Protein AF-A0A242MRD8-F1 (afdb_monomer)

Sequence (69 aa):
MTGDTVLSAILLTTRRVRNTEFSGEPRAGFCLMGACQDCWVQLEDGTRIRACSTIIKDGMRIQTRPIEA

InterPro domains:
  IPR036010 2Fe-2S ferredoxin-like superfamily [SSF54292] (3-65)
  IPR042204 2Fe-2S iron-sulfur cluster binding domain, N-terminal [G3DSA:3.10.20.440] (1-68)

Nearest PDB structures (foldseek):
  6gm0-assembly1_A  TM=6.838E-01  e=2.983E-02  Clostridium pasteurianum
  6n59-assembly1_A  TM=6.738E-01  e=2.614E-02  Clostridium pasteurianum
  7qhf-assembly1_A  TM=6.289E-01  e=3.635E-02  Clostridium pasteurianum
  6gly-assembly2_B  TM=6.219E-01  e=3.883E-02  Clostridium pasteurianum
  6gm2-assembly1_A  TM=6.821E-01  e=6.581E-02  Clostridium pasteurianum

pLDDT: mean 91.24, std 9.34, range [50.41, 97.62]

Secondary structure (DSSP, 8-state):
-TT-BHHHHHHHH-S-SEE-TTT--EE---SSSSTTSTTEEEETTS-EEETTTSBP-TT--EESSPPP-

Solvent-accessible surface area (backbone atoms only — not comparable to full-atom values): 4208 Å² total; per-residue (Å²): 112,88,87,35,30,36,38,58,58,43,55,77,77,38,90,53,31,22,58,42,93,87,75,62,48,76,29,53,50,84,66,67,72,66,79,71,69,33,30,49,34,29,35,82,89,65,52,75,45,52,22,48,76,37,68,49,57,90,87,70,53,77,35,55,60,83,81,83,131

Radius of gyration: 11.35 Å; Cα contacts (8 Å, |Δi|>4): 122; chains: 1; bounding box: 26×21×32 Å

Foldseek 3Di:
DFPDFLLVVVVVVDPAQEADPPPRHGASDDPLPCPVVRQWWAWPVRDIDRRSPHTDDPPTHIGSYDDDD

Organism: Caballeronia sordidicola (NCBI:txid196367)

Structure (mmCIF, N/CA/C/O backbone):
data_AF-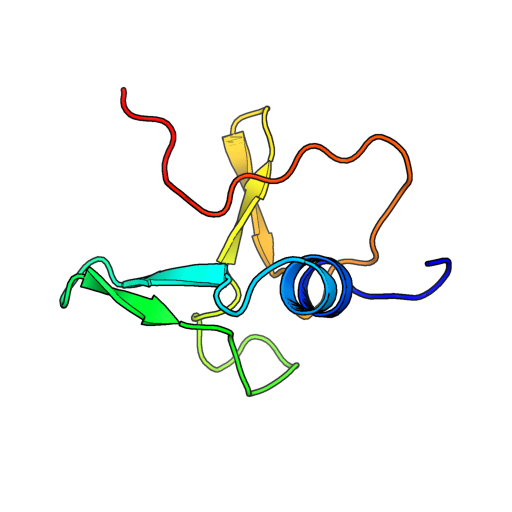A0A242MRD8-F1
#
_entry.id   AF-A0A242MRD8-F1
#
loop_
_atom_site.group_PDB
_atom_site.id
_atom_site.type_symbol
_atom_site.label_atom_id
_atom_site.label_alt_id
_atom_site.label_comp_id
_atom_site.label_asym_id
_atom_site.label_entity_id
_atom_site.label_seq_id
_atom_site.pdbx_PDB_ins_code
_atom_site.Cartn_x
_atom_site.Cartn_y
_atom_site.Cartn_z
_atom_site.occupancy
_atom_site.B_iso_or_equiv
_atom_site.auth_seq_id
_atom_site.auth_comp_id
_atom_site.auth_asym_id
_atom_site.auth_atom_id
_atom_site.pdbx_PDB_model_num
ATOM 1 N N . MET A 1 1 ? -4.022 -8.539 13.523 1.00 62.47 1 MET A N 1
ATOM 2 C CA . MET A 1 1 ? -3.286 -7.528 12.731 1.00 62.47 1 MET A CA 1
ATOM 3 C C . MET A 1 1 ? -3.527 -6.108 13.262 1.00 62.47 1 MET A C 1
ATOM 5 O O . MET A 1 1 ? -3.457 -5.146 12.510 1.00 62.47 1 MET A O 1
ATOM 9 N N . THR A 1 2 ? -3.835 -5.930 14.554 1.00 75.88 2 THR A N 1
ATOM 10 C CA . THR A 1 2 ? -4.051 -4.588 15.120 1.00 75.88 2 THR A CA 1
ATOM 11 C C . THR A 1 2 ? -2.709 -3.872 15.230 1.00 75.88 2 THR A C 1
ATOM 13 O O . THR A 1 2 ? -1.805 -4.389 15.877 1.00 75.88 2 THR A O 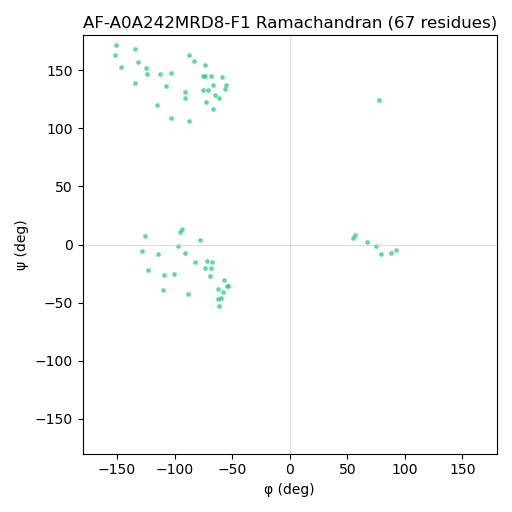1
ATOM 16 N N . GLY A 1 3 ? -2.586 -2.703 14.598 1.00 85.69 3 GLY A N 1
ATOM 17 C CA . GLY A 1 3 ? -1.341 -1.924 14.560 1.00 85.69 3 GLY A CA 1
ATOM 18 C C . GLY A 1 3 ? -0.441 -2.205 13.353 1.00 85.69 3 GLY A C 1
ATOM 19 O O . GLY A 1 3 ? 0.544 -1.497 13.167 1.00 85.69 3 GLY A O 1
ATOM 20 N N . ASP A 1 4 ? -0.795 -3.174 12.505 1.00 94.56 4 ASP A N 1
ATOM 21 C CA . ASP A 1 4 ? -0.088 -3.422 11.250 1.00 94.56 4 ASP A CA 1
ATOM 22 C C . ASP A 1 4 ? -0.399 -2.354 10.196 1.00 94.56 4 ASP A C 1
ATOM 24 O O . ASP A 1 4 ? -1.468 -1.733 10.175 1.00 94.56 4 ASP A O 1
ATOM 28 N N . THR A 1 5 ? 0.532 -2.171 9.264 1.00 97.25 5 THR A N 1
ATOM 29 C CA . THR A 1 5 ? 0.269 -1.378 8.062 1.00 97.25 5 THR A CA 1
ATOM 30 C C . THR A 1 5 ? -0.423 -2.237 7.012 1.00 97.25 5 THR A C 1
ATOM 32 O O . THR A 1 5 ? -0.293 -3.461 6.980 1.00 97.25 5 THR A O 1
ATOM 35 N N . VAL A 1 6 ? -1.117 -1.588 6.084 1.00 97.00 6 VAL A N 1
ATOM 36 C CA . VAL A 1 6 ? -1.638 -2.239 4.880 1.00 97.00 6 VAL A CA 1
ATOM 37 C C . VAL A 1 6 ? -0.506 -2.947 4.121 1.00 97.00 6 VAL A C 1
ATOM 39 O O . VAL A 1 6 ? -0.711 -4.038 3.598 1.00 97.00 6 VAL A O 1
ATOM 42 N N . LEU A 1 7 ? 0.707 -2.383 4.109 1.00 97.00 7 LEU A N 1
ATOM 43 C CA . LEU A 1 7 ? 1.873 -3.005 3.487 1.00 97.00 7 LEU A CA 1
ATOM 44 C C . LEU A 1 7 ? 2.228 -4.347 4.136 1.00 97.00 7 LEU A C 1
ATOM 46 O O . LEU A 1 7 ? 2.348 -5.339 3.420 1.00 97.00 7 LEU A O 1
ATOM 50 N N . SER A 1 8 ? 2.391 -4.397 5.463 1.00 95.88 8 SER A N 1
ATOM 51 C CA . SER A 1 8 ? 2.721 -5.659 6.141 1.00 95.88 8 SER A CA 1
ATOM 52 C C . SER A 1 8 ? 1.606 -6.688 5.963 1.00 95.88 8 SER A C 1
ATOM 54 O O . SER A 1 8 ? 1.894 -7.851 5.692 1.00 95.88 8 SER A O 1
ATOM 56 N N . ALA A 1 9 ? 0.343 -6.257 5.991 1.00 95.50 9 ALA A N 1
ATOM 57 C CA . ALA A 1 9 ? -0.797 -7.128 5.727 1.00 95.50 9 ALA A CA 1
ATOM 58 C C . ALA A 1 9 ? -0.760 -7.763 4.324 1.00 95.50 9 ALA A C 1
ATOM 60 O O . ALA A 1 9 ? -0.932 -8.975 4.185 1.00 95.50 9 ALA A O 1
ATOM 61 N N . ILE A 1 10 ? -0.478 -6.970 3.286 1.00 95.62 10 ILE A N 1
ATOM 62 C CA . ILE A 1 10 ? -0.315 -7.479 1.918 1.00 95.62 10 ILE A CA 1
ATOM 63 C C . ILE A 1 10 ? 0.867 -8.447 1.856 1.00 95.62 10 ILE A C 1
ATOM 65 O O . ILE A 1 10 ? 0.727 -9.544 1.322 1.00 95.62 10 ILE A O 1
ATOM 69 N N . LEU A 1 11 ? 2.016 -8.081 2.433 1.00 94.88 11 LEU A N 1
ATOM 70 C CA . LEU A 1 11 ? 3.235 -8.886 2.331 1.00 94.88 11 LEU A CA 1
ATOM 71 C C . LEU A 1 11 ? 3.171 -10.231 3.072 1.00 94.88 11 LEU A C 1
ATOM 73 O O . LEU A 1 11 ? 3.904 -11.156 2.724 1.00 94.88 11 LEU A O 1
ATOM 77 N N . LEU A 1 12 ? 2.264 -10.370 4.041 1.00 94.31 12 LEU A N 1
ATOM 78 C CA . LEU A 1 12 ? 1.957 -11.652 4.681 1.00 94.31 12 LEU A CA 1
ATOM 79 C C . LEU A 1 12 ? 1.146 -12.600 3.782 1.00 94.31 12 LEU A C 1
ATOM 81 O O . LEU A 1 12 ? 1.149 -13.805 4.013 1.00 94.31 12 LEU A O 1
ATOM 85 N N . THR A 1 13 ? 0.465 -12.078 2.758 1.00 91.44 13 THR A N 1
ATOM 86 C CA . THR A 1 13 ? -0.401 -12.863 1.856 1.00 91.44 13 THR A CA 1
ATOM 87 C C . THR A 1 13 ? 0.173 -13.017 0.446 1.00 91.44 13 THR A C 1
ATOM 89 O O . THR A 1 13 ? -0.114 -13.994 -0.242 1.00 91.44 13 THR A O 1
ATOM 92 N N . THR A 1 14 ? 1.013 -12.082 -0.003 1.00 91.44 14 THR A N 1
ATOM 93 C CA . THR A 1 14 ? 1.634 -12.067 -1.335 1.00 91.44 14 THR A CA 1
ATOM 94 C C . THR A 1 14 ? 2.983 -11.349 -1.301 1.00 91.44 14 THR A C 1
AT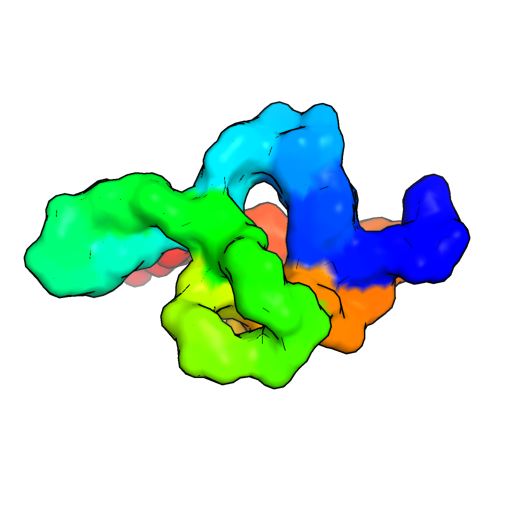OM 96 O O . THR A 1 14 ? 3.274 -10.601 -0.384 1.00 91.44 14 THR A O 1
ATOM 99 N N . ARG A 1 15 ? 3.837 -11.525 -2.315 1.00 89.25 15 ARG A N 1
ATOM 100 C CA . ARG A 1 15 ? 5.182 -10.908 -2.353 1.00 89.25 15 ARG A CA 1
ATOM 101 C C . ARG A 1 15 ? 5.263 -9.579 -3.113 1.00 89.25 15 ARG A C 1
ATOM 103 O O . ARG A 1 15 ? 6.359 -9.111 -3.411 1.00 89.25 15 ARG A O 1
ATOM 110 N N . ARG A 1 16 ? 4.126 -8.986 -3.483 1.00 92.94 16 ARG A N 1
ATOM 111 C CA . ARG A 1 16 ? 4.060 -7.743 -4.270 1.00 92.94 16 ARG A CA 1
ATOM 112 C C . ARG A 1 16 ? 2.856 -6.892 -3.892 1.00 92.94 16 ARG A C 1
ATOM 114 O O . ARG A 1 16 ? 1.826 -7.423 -3.497 1.00 92.94 16 ARG A O 1
ATOM 121 N N . VAL A 1 17 ? 2.995 -5.586 -4.084 1.00 95.12 17 VAL A N 1
ATOM 122 C CA . VAL A 1 17 ? 1.994 -4.555 -3.777 1.00 95.12 17 VAL A CA 1
ATOM 123 C C . VAL A 1 17 ? 1.409 -3.941 -5.043 1.00 95.12 17 VAL A C 1
ATOM 125 O O . VAL A 1 17 ? 0.209 -3.703 -5.096 1.00 95.12 17 VAL A O 1
ATOM 128 N N . ARG A 1 18 ? 2.237 -3.716 -6.067 1.00 93.06 18 ARG A N 1
ATOM 129 C CA . ARG A 1 18 ? 1.802 -3.216 -7.377 1.00 93.06 18 ARG A CA 1
ATOM 130 C C . ARG A 1 18 ? 2.711 -3.714 -8.493 1.00 93.06 18 ARG A C 1
ATOM 132 O O . ARG A 1 18 ? 3.793 -4.238 -8.229 1.00 93.06 18 ARG A O 1
ATOM 139 N N . ASN A 1 19 ? 2.307 -3.459 -9.730 1.00 91.81 19 ASN A N 1
ATOM 140 C CA . ASN A 1 19 ? 3.197 -3.452 -10.886 1.00 91.81 19 ASN A CA 1
ATOM 141 C C . ASN A 1 19 ? 3.492 -1.991 -11.280 1.00 91.81 19 ASN A C 1
ATOM 143 O O . ASN A 1 19 ? 2.661 -1.100 -11.056 1.00 91.81 19 ASN A O 1
ATOM 147 N N . THR A 1 20 ? 4.691 -1.720 -11.798 1.00 87.75 20 THR A N 1
ATOM 148 C CA . THR A 1 20 ? 5.035 -0.383 -12.310 1.00 87.75 20 THR A CA 1
ATOM 149 C C . THR A 1 20 ? 4.330 -0.127 -13.640 1.00 87.75 20 THR A C 1
ATOM 151 O O . THR A 1 20 ? 4.183 -1.031 -14.457 1.00 87.75 20 THR A O 1
ATOM 154 N N . GLU A 1 21 ? 3.929 1.118 -13.880 1.00 84.94 21 GLU A N 1
ATOM 155 C CA . GLU A 1 21 ? 3.290 1.525 -15.144 1.00 84.94 21 GLU A CA 1
ATOM 156 C C . GLU A 1 21 ? 4.279 1.499 -16.322 1.00 84.94 21 GLU A C 1
ATOM 158 O O . GLU A 1 21 ? 3.881 1.284 -17.459 1.00 84.94 21 GLU A O 1
ATOM 163 N N . PHE A 1 22 ? 5.575 1.682 -16.044 1.00 83.88 22 PHE A N 1
ATOM 164 C CA . PHE A 1 22 ? 6.613 1.794 -17.072 1.00 83.88 22 PHE A CA 1
ATOM 165 C C . PHE A 1 22 ? 7.205 0.453 -17.501 1.00 83.88 22 PHE A C 1
ATOM 167 O O . PHE A 1 22 ? 7.455 0.248 -18.682 1.00 83.88 22 PHE 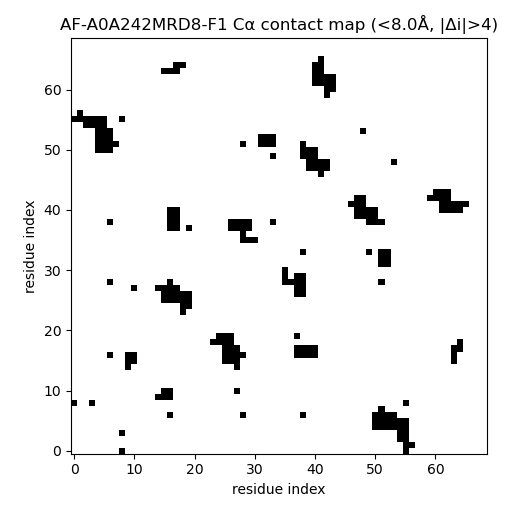A O 1
ATOM 174 N N . SER A 1 23 ? 7.478 -0.446 -16.550 1.00 89.62 23 SER A N 1
ATOM 175 C CA . SER A 1 23 ? 8.166 -1.712 -16.834 1.00 89.62 23 SER A CA 1
ATOM 176 C C . SER A 1 23 ? 7.294 -2.940 -16.592 1.00 89.62 23 SER A C 1
ATOM 178 O O . SER A 1 23 ? 7.725 -4.045 -16.890 1.00 89.62 23 SER A O 1
ATOM 180 N N . GLY A 1 24 ? 6.104 -2.785 -16.002 1.00 89.31 24 GLY A N 1
ATOM 181 C CA . GLY A 1 24 ? 5.244 -3.908 -15.625 1.00 89.31 24 GLY A CA 1
ATOM 182 C C . GLY A 1 24 ? 5.814 -4.783 -14.505 1.00 89.31 24 GLY A C 1
ATOM 183 O O . GLY A 1 24 ? 5.184 -5.763 -14.114 1.00 89.31 24 GLY A O 1
ATOM 184 N N . GLU A 1 25 ? 6.976 -4.438 -13.951 1.00 92.38 25 GLU A N 1
ATOM 185 C CA . GLU A 1 25 ? 7.665 -5.256 -12.955 1.00 92.38 25 GLU A CA 1
ATOM 186 C C . GLU A 1 25 ? 6.978 -5.150 -11.587 1.00 92.38 25 GLU A C 1
ATOM 188 O O . GLU A 1 25 ? 6.501 -4.069 -11.214 1.00 92.38 25 GLU A O 1
ATOM 193 N N . PRO A 1 26 ? 6.941 -6.236 -10.795 1.00 93.75 26 PRO A N 1
ATOM 194 C CA . PRO A 1 26 ? 6.352 -6.202 -9.472 1.00 93.75 26 PRO A CA 1
ATOM 195 C C . PRO A 1 26 ? 7.191 -5.345 -8.518 1.00 93.75 26 PRO A C 1
ATOM 197 O O . PRO A 1 26 ? 8.426 -5.317 -8.564 1.00 93.75 26 PRO A O 1
ATOM 200 N N . ARG A 1 27 ? 6.503 -4.657 -7.611 1.00 94.81 27 ARG A N 1
ATOM 201 C CA . ARG A 1 27 ? 7.095 -3.846 -6.548 1.00 94.81 27 ARG A CA 1
ATOM 202 C C . ARG A 1 27 ? 6.396 -4.119 -5.230 1.00 94.81 27 ARG A C 1
ATOM 204 O O . ARG A 1 27 ? 5.177 -4.261 -5.187 1.00 94.81 27 ARG A O 1
ATOM 211 N N . ALA A 1 28 ? 7.181 -4.201 -4.162 1.00 93.38 28 ALA A N 1
ATOM 212 C CA . ALA A 1 28 ? 6.688 -4.394 -2.800 1.00 93.38 28 ALA A CA 1
ATOM 213 C C . ALA A 1 28 ? 6.645 -3.083 -1.996 1.00 93.38 28 ALA A C 1
ATOM 215 O O . ALA A 1 28 ? 5.851 -2.960 -1.079 1.00 93.38 28 ALA A O 1
ATOM 216 N N . GLY A 1 29 ? 7.470 -2.089 -2.340 1.00 93.81 29 GLY A N 1
ATOM 217 C CA . GLY A 1 29 ? 7.729 -0.938 -1.475 1.00 93.81 29 GLY A CA 1
ATOM 218 C C . GLY A 1 29 ? 8.701 -1.298 -0.347 1.00 93.81 29 GLY A C 1
ATOM 219 O O . GLY A 1 29 ? 8.476 -2.235 0.409 1.00 93.81 29 GLY A O 1
ATOM 220 N N . PHE A 1 30 ? 9.804 -0.555 -0.247 1.00 94.38 30 PHE A N 1
ATOM 221 C CA . PHE A 1 30 ? 10.914 -0.891 0.660 1.00 94.38 30 PHE A CA 1
ATOM 222 C C . PHE A 1 30 ? 11.254 0.218 1.665 1.00 94.38 30 PHE A C 1
ATOM 224 O O . PHE A 1 30 ? 11.853 -0.050 2.696 1.00 94.38 30 PHE A O 1
ATOM 231 N N . CYS A 1 31 ? 10.889 1.472 1.374 1.00 96.69 31 CYS A N 1
ATOM 232 C CA . CYS A 1 31 ? 11.360 2.619 2.161 1.00 96.69 31 CYS A CA 1
ATOM 233 C C . CYS A 1 31 ? 10.574 2.881 3.454 1.00 96.69 31 CYS A C 1
ATOM 235 O O . CYS A 1 31 ? 11.011 3.693 4.257 1.00 96.69 31 CYS A O 1
ATOM 237 N N . LEU A 1 32 ? 9.382 2.292 3.612 1.00 95.00 32 LEU A N 1
ATOM 238 C CA . LEU A 1 32 ? 8.468 2.497 4.753 1.00 95.00 32 LEU A CA 1
ATOM 239 C C . LEU A 1 32 ? 8.055 3.958 5.056 1.00 95.00 32 LEU A C 1
ATOM 241 O O . LEU A 1 32 ? 7.323 4.206 6.004 1.00 95.00 32 LEU A O 1
ATOM 245 N N . MET A 1 33 ? 8.453 4.920 4.222 1.00 96.06 33 MET A N 1
ATOM 246 C CA . MET A 1 33 ? 8.198 6.359 4.399 1.00 96.06 33 MET A CA 1
ATOM 247 C C . MET A 1 33 ? 7.524 7.005 3.178 1.00 96.06 33 MET A C 1
ATOM 249 O O . MET A 1 33 ? 7.417 8.222 3.073 1.00 96.06 33 MET A O 1
ATOM 253 N N . GLY A 1 34 ? 7.115 6.193 2.200 1.00 95.38 34 GLY A N 1
ATOM 254 C CA . GLY A 1 34 ? 6.472 6.645 0.965 1.00 95.38 34 GLY A CA 1
ATOM 255 C C . GLY A 1 34 ? 7.410 7.204 -0.111 1.00 95.38 34 GLY A C 1
ATOM 256 O O . GLY A 1 34 ? 6.953 7.389 -1.232 1.00 95.38 34 GLY A O 1
ATOM 257 N N . ALA A 1 35 ? 8.700 7.407 0.170 1.00 96.50 35 ALA A N 1
ATOM 258 C CA . ALA A 1 35 ? 9.670 7.971 -0.776 1.00 96.50 35 ALA A CA 1
ATOM 259 C C . ALA A 1 35 ? 9.810 7.161 -2.081 1.00 96.50 35 ALA A C 1
ATOM 261 O O . ALA A 1 35 ? 9.843 7.743 -3.158 1.00 96.50 35 ALA A O 1
ATOM 262 N N . CYS A 1 36 ? 9.814 5.824 -2.001 1.00 95.00 36 CYS A N 1
ATOM 263 C CA . CYS A 1 36 ? 9.977 4.945 -3.168 1.00 95.00 36 CYS A CA 1
ATOM 264 C C . CYS A 1 36 ? 8.808 4.966 -4.169 1.00 95.00 36 CYS A C 1
ATOM 266 O O . CYS A 1 36 ? 8.956 4.433 -5.257 1.00 95.00 36 CYS A O 1
ATOM 268 N N . GLN A 1 37 ? 7.636 5.505 -3.804 1.00 93.69 37 GLN A N 1
ATOM 269 C CA . GLN A 1 37 ? 6.403 5.479 -4.621 1.00 93.69 37 GLN A CA 1
ATOM 270 C C . GLN A 1 37 ? 5.894 4.083 -5.044 1.00 93.69 37 GLN A C 1
ATOM 272 O O . GLN A 1 37 ? 4.915 3.954 -5.780 1.00 93.69 37 GLN A O 1
ATOM 277 N N . ASP A 1 38 ? 6.484 3.020 -4.514 1.00 95.06 38 ASP A N 1
ATOM 278 C CA . ASP A 1 38 ? 6.131 1.645 -4.857 1.00 95.06 38 ASP A CA 1
ATOM 279 C C . ASP A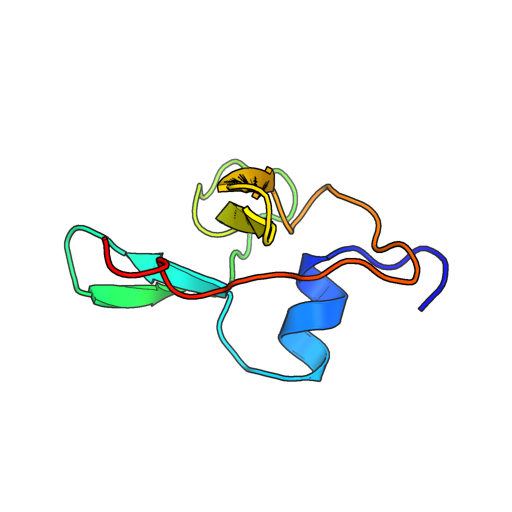 1 38 ? 5.044 1.046 -3.951 1.00 95.06 38 ASP A C 1
ATOM 281 O O . ASP A 1 38 ? 4.544 -0.039 -4.226 1.00 95.06 38 ASP A O 1
ATOM 285 N N . CYS A 1 39 ? 4.652 1.747 -2.879 1.00 95.81 39 CYS A N 1
ATOM 286 C CA . CYS A 1 39 ? 3.681 1.256 -1.893 1.00 95.81 39 CYS A CA 1
ATOM 287 C C . CYS A 1 39 ? 2.226 1.687 -2.184 1.00 95.81 39 CYS A C 1
ATOM 289 O O . CYS A 1 39 ? 1.374 1.599 -1.304 1.00 95.81 39 CYS A O 1
ATOM 291 N N . TRP A 1 40 ? 1.927 2.204 -3.381 1.00 95.44 40 TRP A N 1
ATOM 292 C CA . TRP A 1 40 ? 0.569 2.626 -3.742 1.00 95.44 40 TRP A CA 1
ATOM 293 C C . TRP A 1 40 ? -0.342 1.431 -4.030 1.00 95.44 40 TRP A C 1
ATOM 295 O O . TRP A 1 40 ? 0.019 0.559 -4.816 1.00 95.44 40 TRP A O 1
ATOM 305 N N . VAL A 1 41 ? -1.540 1.454 -3.447 1.00 95.56 41 VAL A N 1
ATOM 306 C CA . VAL A 1 41 ? -2.649 0.524 -3.724 1.00 95.56 41 VAL A CA 1
ATOM 307 C C . VAL A 1 41 ? -3.956 1.297 -3.868 1.00 95.56 41 VAL A C 1
ATOM 309 O O . VAL A 1 41 ? -4.015 2.488 -3.540 1.00 95.56 41 VAL A O 1
ATOM 312 N N . GLN A 1 42 ? -4.996 0.621 -4.348 1.00 95.62 42 GLN A N 1
ATOM 313 C CA . GLN A 1 42 ? -6.343 1.172 -4.447 1.00 95.62 42 GLN A CA 1
ATOM 314 C C . GLN A 1 42 ? -7.284 0.446 -3.483 1.00 95.62 42 GLN A C 1
ATOM 316 O O . GLN A 1 42 ? -7.107 -0.740 -3.211 1.00 95.62 42 GLN A O 1
ATOM 321 N N . LEU A 1 43 ? -8.263 1.154 -2.938 1.00 95.12 43 LEU A N 1
ATOM 322 C CA . LEU A 1 43 ? -9.408 0.559 -2.259 1.00 95.12 43 LEU A CA 1
ATOM 323 C C . LEU A 1 43 ? -10.512 0.252 -3.279 1.00 95.12 43 LEU A C 1
ATOM 325 O O . LEU A 1 43 ? -10.497 0.769 -4.393 1.00 95.12 43 LEU A O 1
ATOM 329 N N . GLU A 1 44 ? -11.472 -0.593 -2.909 1.00 94.19 44 GLU A N 1
ATOM 330 C CA . GLU A 1 44 ? -12.602 -0.954 -3.783 1.00 94.19 44 GLU A CA 1
ATOM 331 C C . GLU A 1 44 ? -13.420 0.257 -4.267 1.00 94.19 44 GLU A C 1
ATOM 333 O O . GLU A 1 44 ? -13.916 0.247 -5.388 1.00 94.19 44 GLU A O 1
ATOM 338 N N . ASP A 1 45 ? -13.490 1.328 -3.474 1.00 92.31 45 ASP A N 1
ATOM 339 C CA . ASP A 1 45 ? -14.161 2.587 -3.832 1.00 92.31 45 ASP A CA 1
ATOM 340 C C . ASP A 1 45 ? -13.350 3.490 -4.785 1.00 92.31 45 ASP A C 1
ATOM 342 O O . ASP A 1 45 ? -13.752 4.612 -5.092 1.00 92.31 45 ASP A O 1
ATOM 346 N N . GLY A 1 46 ? -12.187 3.023 -5.243 1.00 92.50 46 GLY A N 1
ATOM 347 C CA . GLY A 1 46 ? -11.292 3.756 -6.128 1.00 92.50 46 GLY A CA 1
ATOM 348 C C . GLY A 1 46 ? -10.272 4.651 -5.414 1.00 92.50 46 GLY A C 1
ATOM 349 O O . GLY A 1 46 ? -9.350 5.152 -6.068 1.00 92.50 46 GLY A O 1
ATOM 350 N N . THR A 1 47 ? -10.358 4.820 -4.092 1.0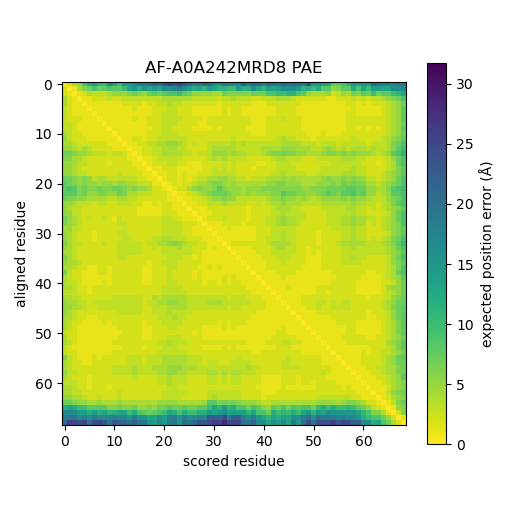0 95.19 47 THR A N 1
ATOM 351 C CA . THR A 1 47 ? -9.426 5.653 -3.318 1.00 95.19 47 THR A CA 1
ATOM 352 C C . THR A 1 47 ? -8.013 5.080 -3.364 1.00 95.19 47 THR A C 1
ATOM 354 O O . THR A 1 47 ? -7.785 3.914 -3.042 1.00 95.19 47 THR A O 1
ATOM 357 N N . ARG A 1 48 ? -7.020 5.906 -3.713 1.00 95.00 48 ARG A N 1
ATOM 358 C CA . ARG A 1 48 ? -5.603 5.511 -3.683 1.00 95.00 48 ARG A CA 1
ATOM 359 C C . ARG A 1 48 ? -4.965 5.844 -2.341 1.00 95.00 48 ARG A C 1
ATOM 361 O O . ARG A 1 48 ? -5.036 6.980 -1.879 1.00 95.00 48 ARG A O 1
ATOM 368 N N . ILE A 1 49 ? -4.267 4.873 -1.757 1.00 96.75 49 ILE A N 1
ATOM 369 C CA . ILE A 1 49 ? -3.582 5.021 -0.466 1.00 96.75 49 ILE A CA 1
ATOM 370 C C . ILE A 1 49 ? -2.142 4.502 -0.520 1.00 96.75 49 ILE A C 1
ATOM 372 O O . ILE A 1 49 ? -1.791 3.654 -1.346 1.00 96.75 49 ILE A O 1
ATOM 376 N N . ARG A 1 50 ? -1.302 4.991 0.399 1.00 97.31 50 ARG A N 1
ATOM 377 C CA . ARG A 1 50 ? 0.044 4.454 0.629 1.00 97.31 50 ARG A CA 1
ATOM 378 C C . ARG A 1 50 ? -0.020 3.307 1.629 1.00 97.31 50 ARG A C 1
ATOM 380 O O . ARG A 1 50 ? -0.127 3.534 2.832 1.00 97.31 50 ARG A O 1
ATOM 387 N N . ALA A 1 51 ? 0.144 2.082 1.140 1.00 97.50 51 ALA A N 1
ATOM 388 C CA . ALA A 1 51 ? 0.136 0.877 1.960 1.00 97.50 51 ALA A CA 1
ATOM 389 C C . ALA A 1 51 ? 1.144 0.951 3.119 1.00 97.50 51 ALA A C 1
ATOM 391 O O . ALA A 1 51 ? 0.872 0.478 4.217 1.00 97.50 51 ALA A O 1
ATOM 392 N N . CYS A 1 52 ? 2.298 1.582 2.881 1.00 97.62 52 CYS A N 1
ATOM 393 C CA . CYS A 1 52 ? 3.400 1.650 3.833 1.00 97.62 52 CYS A CA 1
ATOM 394 C C . CYS A 1 52 ? 3.164 2.557 5.051 1.00 97.62 52 CYS A C 1
ATOM 396 O O . CYS A 1 52 ? 3.907 2.449 6.019 1.00 97.62 52 CYS A O 1
ATOM 398 N N . SER A 1 53 ? 2.150 3.426 5.027 1.00 96.94 53 SER A N 1
ATOM 399 C CA . SER A 1 53 ? 1.845 4.352 6.131 1.00 96.94 53 SER A CA 1
ATOM 400 C C . SER A 1 53 ? 0.388 4.299 6.596 1.00 96.94 53 SER A C 1
ATOM 402 O O . SER A 1 53 ? 0.024 4.972 7.556 1.00 96.94 53 SER A O 1
ATOM 404 N N . THR A 1 54 ? -0.471 3.544 5.911 1.00 97.19 54 THR A N 1
ATOM 405 C CA . THR A 1 54 ? -1.873 3.375 6.299 1.00 97.19 54 THR A CA 1
ATOM 406 C C . THR A 1 54 ? -2.008 2.167 7.216 1.00 97.19 54 THR A C 1
ATOM 408 O O . THR A 1 54 ? -1.600 1.068 6.849 1.00 97.19 54 THR A O 1
ATOM 411 N N . ILE A 1 55 ? -2.601 2.362 8.393 1.00 96.88 55 ILE A N 1
ATOM 412 C CA . ILE A 1 55 ? -2.926 1.271 9.320 1.00 96.88 55 ILE A CA 1
ATOM 413 C C . ILE A 1 55 ? -4.083 0.446 8.757 1.00 96.88 55 ILE A C 1
ATOM 415 O O . ILE A 1 55 ? -5.092 1.011 8.323 1.00 96.88 55 ILE A O 1
ATOM 419 N N . ILE A 1 56 ? -3.932 -0.880 8.773 1.00 95.56 56 ILE A N 1
ATOM 420 C CA . ILE A 1 56 ? -4.982 -1.801 8.340 1.00 95.56 56 ILE A CA 1
ATOM 421 C C . ILE A 1 56 ? -6.167 -1.729 9.310 1.00 95.56 56 ILE A C 1
ATOM 423 O O . ILE A 1 56 ? -5.997 -1.675 10.530 1.00 95.56 56 ILE A O 1
ATOM 427 N N . LYS A 1 57 ? -7.383 -1.719 8.768 1.00 94.50 57 LYS A N 1
ATOM 428 C CA . LYS A 1 57 ? -8.626 -1.786 9.542 1.00 94.50 57 LYS A CA 1
ATOM 429 C C . LYS A 1 57 ? -9.464 -2.954 9.053 1.00 94.50 57 LYS A C 1
ATOM 431 O O . LYS A 1 57 ? -9.369 -3.342 7.887 1.00 94.50 57 LYS A O 1
ATOM 436 N N . ASP A 1 58 ? -10.276 -3.493 9.9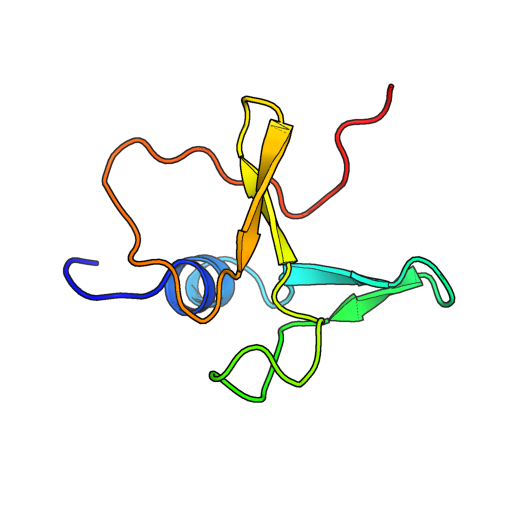52 1.00 93.12 58 ASP A N 1
ATOM 437 C CA . ASP A 1 58 ? -11.202 -4.563 9.603 1.00 93.12 58 ASP A CA 1
ATOM 438 C C . ASP A 1 58 ? -12.169 -4.117 8.494 1.00 93.12 58 ASP A C 1
ATOM 440 O O . ASP A 1 58 ? -12.542 -2.945 8.410 1.00 93.12 58 ASP A O 1
ATOM 444 N N . GLY A 1 59 ? -12.511 -5.046 7.603 1.00 93.75 59 GLY A N 1
ATOM 445 C CA . GLY A 1 59 ? -13.367 -4.786 6.443 1.00 93.75 59 GLY A CA 1
ATOM 446 C C . GLY A 1 59 ? -12.722 -4.025 5.272 1.00 93.75 59 GLY A C 1
ATOM 447 O O . GLY A 1 59 ? -13.386 -3.840 4.254 1.00 93.75 59 GLY A O 1
ATOM 448 N N . MET A 1 60 ? -11.451 -3.605 5.351 1.00 95.19 60 MET A N 1
ATOM 449 C CA . MET A 1 60 ? -10.772 -2.969 4.212 1.00 95.19 60 MET A CA 1
ATOM 450 C C . MET A 1 60 ? -10.677 -3.917 3.006 1.00 95.19 60 MET A C 1
ATOM 452 O O . MET A 1 60 ? -10.117 -5.009 3.106 1.00 95.19 60 MET A O 1
ATOM 456 N N . ARG A 1 61 ? -11.150 -3.465 1.837 1.00 95.25 61 ARG A N 1
ATOM 457 C CA . ARG A 1 61 ? -10.971 -4.163 0.554 1.00 95.25 61 ARG A CA 1
ATOM 458 C C . ARG A 1 61 ? -9.893 -3.483 -0.275 1.00 95.25 61 ARG A C 1
ATOM 460 O O . ARG A 1 61 ? -10.089 -2.374 -0.763 1.00 95.25 61 ARG A O 1
ATOM 467 N N . ILE A 1 62 ? -8.748 -4.149 -0.404 1.00 94.44 62 ILE A N 1
ATOM 468 C CA . ILE A 1 62 ? -7.550 -3.612 -1.053 1.00 94.44 62 ILE A CA 1
ATOM 469 C C . ILE A 1 62 ? -7.334 -4.292 -2.400 1.00 94.44 62 ILE A C 1
ATOM 471 O O . ILE A 1 62 ? -7.392 -5.516 -2.509 1.00 94.44 62 ILE A O 1
ATOM 475 N N . GLN A 1 63 ? -6.999 -3.490 -3.401 1.00 93.12 63 GLN A N 1
ATOM 476 C CA . GLN A 1 63 ? -6.667 -3.917 -4.747 1.00 93.12 63 GLN A CA 1
ATOM 477 C C . GLN A 1 63 ? -5.208 -3.579 -5.068 1.00 93.12 63 GLN A C 1
ATOM 479 O O . GLN A 1 63 ? -4.777 -2.424 -5.026 1.00 93.12 63 GLN A O 1
ATOM 484 N N . THR A 1 64 ? -4.431 -4.619 -5.371 1.00 91.88 64 THR A N 1
ATOM 485 C CA . THR A 1 64 ? -3.003 -4.543 -5.743 1.00 91.88 64 THR A CA 1
ATOM 486 C C . THR A 1 64 ? -2.783 -4.569 -7.257 1.00 91.88 64 THR A C 1
ATOM 488 O O . THR A 1 64 ? -1.654 -4.483 -7.743 1.00 91.88 64 THR A O 1
ATOM 491 N N . ARG A 1 65 ? -3.875 -4.682 -8.013 1.00 85.31 65 ARG A N 1
ATOM 492 C CA . ARG A 1 65 ? -3.934 -4.543 -9.465 1.00 85.31 65 ARG A CA 1
ATOM 493 C C . ARG A 1 65 ? -4.958 -3.455 -9.785 1.00 85.31 65 ARG A C 1
ATOM 495 O O . ARG A 1 65 ? -5.914 -3.324 -9.022 1.00 85.31 65 ARG A O 1
ATOM 502 N N . PRO A 1 66 ? -4.765 -2.678 -10.860 1.00 71.12 66 PRO A N 1
ATOM 503 C CA . PRO A 1 66 ? -5.803 -1.777 -11.337 1.00 71.12 66 PRO A CA 1
ATOM 504 C C . PRO A 1 66 ? -7.092 -2.564 -11.600 1.00 71.12 66 PRO A C 1
ATOM 506 O O . PRO A 1 66 ? -7.027 -3.653 -12.172 1.00 71.12 66 PRO A O 1
ATOM 509 N N . ILE A 1 67 ? -8.237 -2.013 -11.197 1.00 63.50 67 ILE A N 1
ATOM 510 C CA . ILE A 1 67 ? -9.532 -2.434 -11.740 1.00 63.50 67 ILE A CA 1
ATOM 511 C C . ILE A 1 67 ? -9.500 -1.997 -13.205 1.00 63.50 67 ILE A C 1
ATOM 513 O O . ILE A 1 67 ? -9.339 -0.806 -13.475 1.00 63.50 67 ILE A O 1
ATOM 517 N N . GLU A 1 68 ? -9.549 -2.941 -14.141 1.00 58.69 68 GLU A N 1
ATOM 518 C CA . GLU A 1 68 ? -9.736 -2.610 -15.556 1.00 58.69 68 GLU A CA 1
ATOM 519 C C . GLU A 1 68 ? -11.030 -1.794 -15.706 1.00 58.69 68 GLU A C 1
ATOM 521 O O . GLU A 1 68 ? -12.040 -2.120 -15.078 1.00 58.69 68 GLU A O 1
ATOM 526 N N . ALA A 1 69 ? -10.964 -0.701 -16.472 1.00 50.41 69 ALA A N 1
ATOM 527 C CA . ALA A 1 69 ? -12.135 0.094 -16.838 1.00 50.41 69 ALA A CA 1
ATOM 528 C C . ALA A 1 69 ? -12.985 -0.633 -17.886 1.00 50.41 69 ALA A C 1
ATOM 530 O O . ALA A 1 69 ? -12.379 -1.266 -18.782 1.00 50.41 69 ALA A O 1
#

Mean predicted aligned error: 3.57 Å

=== Feature glossary ===
Each block in this record encodes a different view of the same protein. In brief:

Predicted aligned error. PAE(i, j) answers: if I align the predicted and true structures on residue i, how far off (in Å) do I expect residue j to be? A block-diagonal PAE matrix with low values on the blocks and high values off-diagonal is the signature of a multi-domain protein with confidently predi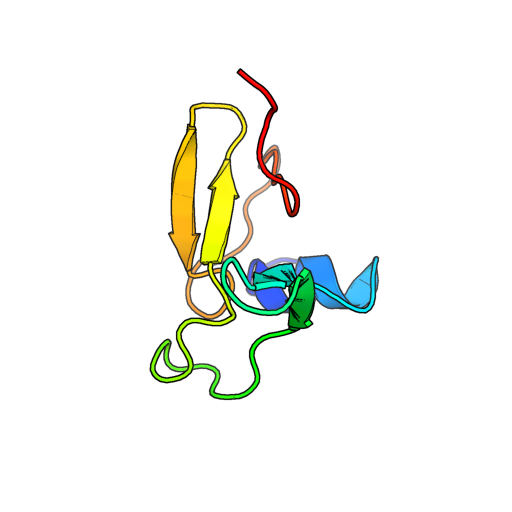cted domains but uncertain inter-domain orientation.

Contact-map, Ramachandran, and PAE plots. Plot images: a contact map (which residues are close in 3D, as an N×N binary image), a Ramachandran scatter (backbone torsion angles, revealing secondary-structure composition at a glance), and — for AlphaFold structures — a PAE heatmap (pairwise prediction confidence).

Backbone torsions (φ/ψ). φ (phi) and ψ (psi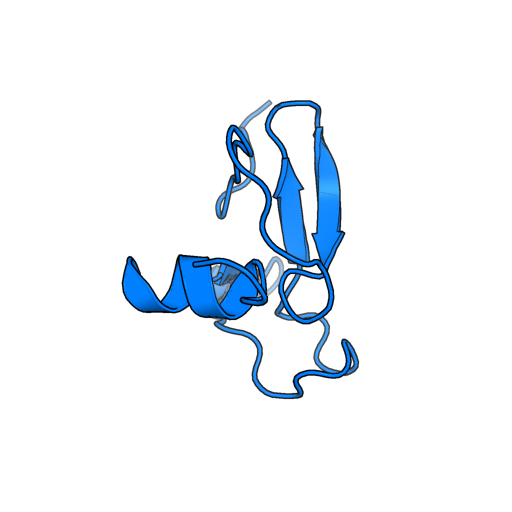) are the two rotatable backbone dihedrals per residue: φ is the C(i-1)–N–Cα–C torsion, ψ is the N–Cα–C–N(i+1) torsion, both in degrees on (−180°, 180°]. α-helical residues cluster near (−60°, −45°); β-strand residues near (−120°, +130°). A Ramachandran plot is simply a scatter of (φ, ψ) for every residue.

Foldseek 3Di. A 3Di character summarizes, for each residue, the relative orientation of the Cα frame of its nearest spatial neighbor. Because it encodes fold topology rather than chemistry, 3Di alignments detect remote structural similarity that sequence alignment misses.

Radius of gyration, Cα contacts, bounding box. Three whole-structure scalars: the radius of gyration (RMS distance of Cα from centroid, in Å), the count of Cα–Cα contacts (pairs closer than 8 Å and separated by more than four residues in sequence — i.e. tertiary, not local, contacts), and the bounding-box dimensions. Together they distinguish compact globular folds from extended fibres or disordered chains.

Sequence. Sequence gives the chain of amino acids in standard one-letter code (A=alanine, C=cysteine, …, Y=tyrosine), read N→C. It is the only feature that is directly encoded by the gene; all structural features are derived from the folded form of this sequence.

mmCIF coordinates. Atomic coordinates in PDBx/mmCIF format — the same representation the Protein Data Bank distributes. Each line of the _atom_site loop places one backbone atom in Cartesian space (units: ångströms, origin: arbitrary).

Secondary structure (3-state, P-SEA). Three-state secondary structure (P-SEA) collapses the eight DSSP classes into helix (a), strand (b), and coil (c). P-SEA assigns these from Cα geometry alone — distances and angles — without requiring backbone oxygens, so it works on any Cα trace.

InterPro / GO / CATH / organism. Functional annotations link the protein to curated databases. InterPro entries identify conserved domains and families by matching the sequence against member-database signatures (Pfam, PROSITE, CDD, …). Gene Ontology (GO) terms describe molecular function, biological process, and cellular component in a controlled vocabulary. CATH places the structure in a hierarchical fold classification (Class/Architecture/Topology/Homologous-superfamily). The organism is the source species.

B-factor. B-factor (Debye–Waller factor) reflects atomic displacement in the crystal lattice. It is an experimental observable (units Å²), not a prediction; low values mean the atom is pinned down, high values mean it moves or is heterogeneous across the crystal.

Rendered structure images. Structure images are PyMOL renders from six orthogonal camera directions. Cartoon representation draws helices as coils and strands as arrows; sticks shows the backbone as bonds; surface shows the solvent-excluded envelope. Rainbow coloring maps sequence position to hue (blue→red, N→C); chain coloring assigns a distinct color per polypeptide.

Solvent-accessible surface area. Solvent-accessible surface area (SASA) is the area in Å² traced out by the centre of a 1.4 Å probe sphere (a water molecule) rolled over the protein's van der Waals surface (Shrake–Rupley / Lee–Richards construction). Buried residues have near-zero SASA; fully exposed residues can exceed 200 Å². The total SASA scales roughly with the number of surface residues.

Secondary structure (8-state, DSSP). The SS8 string is DSSP's per-residue secondary-structure call. α-helix (H) means an i→i+4 H-bond ladder; β-strand (E) means the residue participates in a β-sheet; 3₁₀ (G) and π (I) are tighter and wider helices; T/S are turns/bends; '-' is loop.

pLDDT. For AlphaFold models, the B-factor field carries pLDDT — the model's own estimate of local accuracy on a 0–100 scale. Regions with pLDDT<50 should be treated as essentially unmodeled; they often correspond to intrinsically disordered segments.

Nearest PDB structures. Nearest PDB neighbors are the top structural matches found by Foldseek when searching this structure against the entire Protein Data Bank. Each hit reports a TM-score (0 to 1; >0.5 almost always implies the same fold) and an E-value. These are *structural* homologs — they may share no detectable sequence similarity.